Protein AF-A0A2E9PKK4-F1 (afdb_monomer_lite)

Secondary structure (DSSP, 8-state):
-EEEEEE--TTSSHHHHHHHHHHTHHHHHHTTEE-------TTS---TTGGGTEEE-TTT--EEE-HHHHHHHHHHHHHTT-SEEEEEETT--

Radius of gyration: 13.17 Å; chains: 1; bounding box: 28×28×31 Å

Structure (mmCIF, N/CA/C/O backbone):
data_AF-A0A2E9PKK4-F1
#
_entry.id   AF-A0A2E9PKK4-F1
#
loop_
_atom_site.group_PDB
_atom_site.id
_atom_site.type_symbol
_atom_site.label_atom_id
_atom_site.label_alt_id
_atom_site.label_comp_id
_atom_site.label_asym_id
_atom_site.label_entity_id
_atom_site.label_seq_id
_atom_site.pdbx_PDB_ins_code
_atom_site.Cartn_x
_atom_site.Cartn_y
_atom_site.Cartn_z
_atom_site.occupancy
_atom_site.B_iso_or_equiv
_atom_site.auth_seq_id
_atom_site.auth_comp_id
_atom_site.auth_asym_id
_atom_site.auth_atom_id
_atom_site.pdbx_PDB_model_num
ATOM 1 N N . MET A 1 1 ? -2.086 7.614 13.619 1.00 95.38 1 MET A N 1
ATOM 2 C CA . MET A 1 1 ? -1.817 6.660 12.528 1.00 95.38 1 MET A CA 1
ATOM 3 C C . MET A 1 1 ? -0.441 6.031 12.711 1.00 95.38 1 MET A C 1
ATOM 5 O O . MET A 1 1 ? 0.528 6.772 12.842 1.00 95.38 1 MET A O 1
ATOM 9 N N . GLN A 1 2 ? -0.350 4.701 12.750 1.00 98.00 2 GLN A N 1
ATOM 10 C CA . GLN A 1 2 ? 0.914 3.961 12.685 1.00 98.00 2 GLN A CA 1
ATOM 11 C C . GLN A 1 2 ? 1.231 3.614 11.226 1.00 98.00 2 GLN A C 1
ATOM 13 O O . GLN A 1 2 ? 0.332 3.249 10.477 1.00 98.00 2 GLN A O 1
ATOM 18 N N . PHE A 1 3 ? 2.499 3.693 10.825 1.00 97.62 3 PHE A N 1
ATOM 19 C CA . PHE A 1 3 ? 2.947 3.224 9.513 1.00 97.62 3 PHE A CA 1
ATOM 20 C C . PHE A 1 3 ? 3.873 2.023 9.672 1.00 97.62 3 PHE A C 1
ATOM 22 O O . PHE A 1 3 ? 4.826 2.072 10.452 1.00 97.62 3 PHE A O 1
ATOM 29 N N . ILE A 1 4 ? 3.602 0.965 8.913 1.00 97.50 4 ILE A N 1
ATOM 30 C CA . ILE A 1 4 ? 4.465 -0.207 8.787 1.00 97.50 4 ILE A CA 1
ATOM 31 C C . ILE A 1 4 ? 4.926 -0.282 7.337 1.00 97.50 4 ILE A C 1
ATOM 33 O O . ILE A 1 4 ? 4.116 -0.370 6.416 1.00 97.50 4 ILE A O 1
ATOM 37 N N . PHE A 1 5 ? 6.241 -0.263 7.148 1.00 95.12 5 PHE A N 1
ATOM 38 C CA . PHE A 1 5 ? 6.866 -0.419 5.844 1.00 95.12 5 PHE A CA 1
ATOM 39 C C . PHE A 1 5 ? 7.473 -1.813 5.745 1.00 95.12 5 PHE A C 1
ATOM 41 O O . PHE A 1 5 ? 8.429 -2.135 6.448 1.00 95.12 5 PHE A O 1
ATOM 48 N N . HIS A 1 6 ? 6.929 -2.633 4.854 1.00 94.50 6 HIS A N 1
ATOM 49 C CA . HIS A 1 6 ? 7.617 -3.811 4.357 1.00 94.50 6 HIS A CA 1
ATOM 50 C C . HIS A 1 6 ? 8.545 -3.386 3.213 1.00 94.50 6 HIS A C 1
ATOM 52 O O . HIS A 1 6 ? 8.095 -2.998 2.131 1.00 94.50 6 HIS A O 1
ATOM 58 N N . ILE A 1 7 ? 9.849 -3.449 3.473 1.00 91.94 7 ILE A N 1
ATOM 59 C CA . ILE A 1 7 ? 10.905 -3.150 2.506 1.00 91.94 7 ILE A CA 1
ATOM 60 C C . ILE A 1 7 ? 11.522 -4.484 2.098 1.00 91.94 7 ILE A C 1
ATOM 62 O O . ILE A 1 7 ? 12.364 -5.026 2.812 1.00 91.94 7 ILE A O 1
ATOM 66 N N . GLY A 1 8 ? 11.056 -5.038 0.983 1.00 83.94 8 GLY A N 1
ATOM 67 C CA . GLY A 1 8 ? 11.504 -6.341 0.504 1.00 83.94 8 GLY A CA 1
ATOM 68 C C . GLY A 1 8 ? 12.337 -6.196 -0.768 1.00 83.94 8 GLY A C 1
ATOM 69 O O . GLY A 1 8 ? 11.756 -5.923 -1.817 1.00 83.94 8 GLY A O 1
ATOM 70 N N . PRO A 1 9 ? 13.668 -6.377 -0.724 1.00 76.12 9 PRO A N 1
ATOM 71 C CA . PRO A 1 9 ? 14.517 -6.338 -1.913 1.00 76.12 9 PRO A CA 1
ATOM 72 C C . PRO A 1 9 ? 14.115 -7.375 -2.975 1.00 76.12 9 PRO A C 1
ATOM 74 O O . PRO A 1 9 ? 13.465 -8.377 -2.642 1.00 76.12 9 PRO A O 1
ATOM 77 N N . PRO A 1 10 ? 14.547 -7.203 -4.239 1.00 75.81 10 PRO A N 1
ATOM 78 C CA . PRO A 1 10 ? 14.278 -8.160 -5.301 1.00 75.81 10 PRO A CA 1
ATOM 79 C C . PRO A 1 10 ? 14.587 -9.599 -4.884 1.00 75.81 10 PRO A C 1
ATOM 81 O O . PRO A 1 10 ? 15.617 -9.880 -4.272 1.00 75.81 10 PRO A O 1
ATOM 84 N N . LYS A 1 11 ? 13.695 -10.523 -5.262 1.00 74.38 11 LYS A N 1
ATOM 85 C CA . LYS A 1 11 ? 13.813 -11.975 -5.004 1.00 74.38 11 LYS A CA 1
ATOM 86 C C . LYS A 1 11 ? 13.678 -12.405 -3.534 1.00 74.38 11 LYS A C 1
ATOM 88 O O . LYS A 1 11 ? 13.987 -13.550 -3.222 1.00 74.38 11 LYS A O 1
ATOM 93 N N . THR A 1 12 ? 13.138 -11.557 -2.656 1.00 80.19 12 THR A N 1
ATOM 94 C CA . THR A 1 12 ? 12.824 -11.926 -1.256 1.00 80.19 12 THR A CA 1
ATOM 95 C C . THR A 1 12 ? 11.373 -12.374 -1.032 1.00 80.19 12 THR A C 1
ATOM 97 O O . THR A 1 12 ? 10.962 -12.622 0.096 1.00 80.19 12 THR A O 1
ATOM 100 N N . GLY A 1 13 ? 10.586 -12.519 -2.105 1.00 83.56 13 GLY A N 1
ATOM 101 C CA . GLY A 1 13 ? 9.166 -12.880 -2.017 1.00 83.56 13 GLY A CA 1
ATOM 102 C C . GLY A 1 13 ? 8.231 -11.686 -1.803 1.00 83.56 13 GLY A C 1
ATOM 103 O O . GLY A 1 13 ? 7.051 -11.889 -1.528 1.00 83.56 13 GLY A O 1
ATOM 104 N N . THR A 1 14 ? 8.719 -10.453 -1.981 1.00 88.94 14 THR A N 1
ATOM 105 C CA . THR A 1 14 ? 7.931 -9.212 -1.880 1.00 88.94 14 THR A CA 1
ATOM 106 C C . THR A 1 14 ? 6.639 -9.266 -2.679 1.00 88.94 14 THR A C 1
ATOM 108 O O . THR A 1 14 ? 5.585 -8.943 -2.138 1.00 88.94 14 THR A O 1
ATOM 111 N N . SER A 1 15 ? 6.690 -9.760 -3.917 1.00 88.19 15 SER A N 1
ATOM 112 C CA . SER A 1 15 ? 5.506 -9.871 -4.772 1.00 88.19 15 SER A CA 1
ATOM 113 C C . SER A 1 15 ? 4.449 -10.822 -4.195 1.00 88.19 15 SER A C 1
ATOM 115 O O . SER A 1 15 ? 3.260 -10.571 -4.350 1.00 88.19 15 SER A O 1
ATOM 117 N N . ALA A 1 16 ? 4.851 -11.882 -3.479 1.00 89.94 16 ALA A N 1
ATOM 118 C CA . ALA A 1 16 ? 3.908 -12.785 -2.815 1.00 89.94 16 ALA A CA 1
ATOM 119 C C . ALA A 1 16 ? 3.212 -12.099 -1.628 1.00 89.94 16 ALA A C 1
ATOM 121 O O . ALA A 1 16 ? 2.005 -12.248 -1.454 1.00 89.94 16 ALA A O 1
ATOM 122 N N . ILE A 1 17 ? 3.957 -11.303 -0.853 1.00 91.81 17 ILE A N 1
ATOM 123 C CA . ILE A 1 17 ? 3.407 -10.496 0.246 1.00 91.81 17 ILE A CA 1
ATOM 124 C C . ILE A 1 17 ? 2.455 -9.428 -0.305 1.00 91.81 17 ILE A C 1
ATOM 126 O O . ILE A 1 17 ? 1.330 -9.319 0.168 1.00 91.81 17 ILE A O 1
ATOM 130 N N . GLN A 1 18 ? 2.874 -8.675 -1.326 1.00 91.62 18 GLN A N 1
ATOM 131 C CA . GLN A 1 18 ? 2.050 -7.649 -1.978 1.00 91.62 18 GLN A CA 1
ATOM 132 C C . GLN A 1 18 ? 0.762 -8.240 -2.550 1.00 91.62 18 GLN A C 1
ATOM 134 O O . GLN A 1 18 ? -0.314 -7.704 -2.304 1.00 91.62 18 GLN A O 1
ATOM 139 N N . TYR A 1 19 ? 0.860 -9.374 -3.249 1.00 91.19 19 TYR A N 1
ATOM 140 C CA . TYR A 1 19 ? -0.300 -10.078 -3.786 1.00 91.19 19 TYR A CA 1
ATOM 141 C C . TYR A 1 19 ? -1.263 -10.514 -2.680 1.00 91.19 19 TYR A C 1
ATOM 143 O O . TYR A 1 19 ? -2.474 -10.315 -2.797 1.00 91.19 19 TYR A O 1
ATOM 151 N N . TRP A 1 20 ? -0.746 -11.086 -1.587 1.00 94.38 20 TRP A N 1
ATOM 152 C CA . TRP A 1 20 ? -1.585 -11.489 -0.462 1.00 94.38 20 TRP A CA 1
ATOM 153 C C . TRP A 1 20 ? -2.280 -10.278 0.169 1.00 94.38 20 TRP A C 1
ATOM 155 O O . TRP A 1 20 ? -3.497 -10.300 0.330 1.00 94.38 20 TRP A O 1
ATOM 165 N N . CYS A 1 21 ? -1.543 -9.197 0.445 1.00 95.31 21 CYS A N 1
ATOM 166 C CA . CYS A 1 21 ? -2.103 -7.972 1.011 1.00 95.31 21 CYS A CA 1
ATOM 167 C C . CYS A 1 21 ? -3.170 -7.343 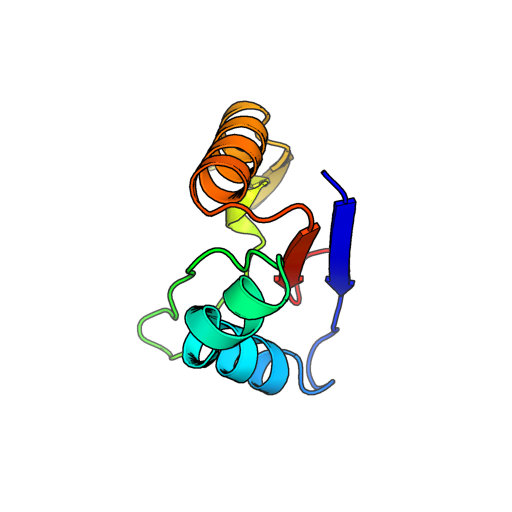0.106 1.00 95.31 21 CYS A C 1
ATOM 169 O O . CYS A 1 21 ? -4.221 -6.950 0.604 1.00 95.31 21 CYS A O 1
ATOM 171 N N . GLU A 1 22 ? -2.938 -7.291 -1.208 1.00 93.56 22 GLU A N 1
ATOM 172 C CA . GLU A 1 22 ? -3.890 -6.735 -2.176 1.00 93.56 22 GLU A CA 1
ATOM 173 C C . GLU A 1 22 ? -5.180 -7.565 -2.257 1.00 93.56 22 GLU A C 1
ATOM 175 O O . GLU A 1 22 ? -6.275 -7.007 -2.312 1.00 93.56 22 GLU A O 1
ATOM 180 N N . THR A 1 23 ? -5.068 -8.895 -2.210 1.00 94.94 23 THR A N 1
ATOM 181 C CA . THR A 1 23 ? -6.217 -9.816 -2.310 1.00 94.94 23 THR A CA 1
ATOM 182 C C . THR A 1 23 ? -6.954 -10.046 -0.988 1.00 94.94 23 THR A C 1
ATOM 184 O O . THR A 1 23 ? -8.063 -10.573 -1.002 1.00 94.94 23 THR A O 1
ATOM 187 N N . HIS A 1 24 ? -6.376 -9.634 0.146 1.00 97.06 24 HIS A N 1
ATOM 188 C CA . HIS A 1 24 ? -6.937 -9.815 1.492 1.00 97.06 24 HIS A CA 1
ATOM 189 C C . HIS A 1 24 ? -7.117 -8.481 2.239 1.00 97.06 24 HIS A C 1
ATOM 191 O O . HIS A 1 24 ? -7.080 -8.444 3.470 1.00 97.06 24 HIS A O 1
ATOM 197 N N . ARG A 1 25 ? -7.336 -7.372 1.517 1.00 97.06 25 ARG A N 1
ATOM 198 C CA . ARG A 1 25 ? -7.535 -6.040 2.120 1.00 97.06 25 ARG A CA 1
ATOM 199 C C . ARG A 1 25 ? -8.674 -6.001 3.137 1.00 97.06 25 ARG A C 1
ATOM 201 O O . ARG A 1 25 ? -8.505 -5.414 4.200 1.00 97.06 25 ARG A O 1
ATOM 208 N N . ASP A 1 26 ? -9.784 -6.681 2.861 1.00 97.62 26 ASP A N 1
ATOM 209 C CA . ASP A 1 26 ? -10.911 -6.758 3.800 1.00 97.62 26 ASP A CA 1
ATOM 210 C C . ASP A 1 26 ? -10.533 -7.484 5.097 1.00 97.62 26 ASP A C 1
ATOM 212 O O . ASP A 1 26 ? -10.991 -7.114 6.175 1.00 97.62 26 ASP A O 1
ATOM 216 N N . GLU A 1 27 ? -9.675 -8.506 5.018 1.00 98.31 27 GLU A N 1
ATOM 217 C CA . GLU A 1 27 ? -9.170 -9.205 6.203 1.00 98.31 27 GLU A CA 1
ATOM 218 C C . GLU A 1 27 ? -8.235 -8.302 7.011 1.00 98.31 27 GLU A C 1
ATOM 220 O O . GLU A 1 27 ? -8.372 -8.205 8.227 1.00 98.31 27 GLU A O 1
ATOM 225 N N . LEU A 1 28 ? -7.340 -7.570 6.342 1.00 98.25 28 LEU A N 1
ATOM 226 C CA . LEU A 1 28 ? -6.476 -6.577 6.986 1.00 98.25 28 LEU A CA 1
ATOM 227 C C . LEU A 1 28 ? -7.293 -5.488 7.700 1.00 98.25 28 LEU A C 1
ATOM 229 O O . LEU A 1 28 ? -6.993 -5.142 8.846 1.00 98.25 28 LEU A O 1
ATOM 233 N N . LEU A 1 29 ? -8.370 -5.007 7.075 1.00 98.19 29 LEU A N 1
ATOM 234 C CA . LEU A 1 29 ? -9.253 -3.998 7.660 1.00 98.19 29 LEU A CA 1
ATOM 235 C C . LEU A 1 29 ? -9.958 -4.487 8.930 1.00 98.19 29 LEU A C 1
ATOM 237 O O . LEU A 1 29 ? -10.074 -3.713 9.878 1.00 98.19 29 LEU A O 1
ATOM 241 N N . LYS A 1 30 ? -10.339 -5.772 9.027 1.00 98.25 30 LYS A N 1
ATOM 242 C CA . LYS A 1 30 ? -10.874 -6.352 10.283 1.00 98.25 30 LYS A CA 1
ATOM 243 C C . LYS A 1 30 ? -9.886 -6.253 11.450 1.00 98.25 30 LYS A C 1
ATOM 245 O O . LYS A 1 30 ? -10.299 -6.264 12.608 1.00 98.25 30 LYS A O 1
ATOM 250 N N . HIS A 1 31 ? -8.593 -6.138 11.152 1.00 98.00 31 HIS A N 1
ATOM 251 C CA . HIS A 1 31 ? -7.520 -5.925 12.121 1.00 98.00 31 HIS A CA 1
ATOM 252 C C . HIS A 1 31 ? -7.101 -4.448 12.257 1.00 98.00 31 HIS A C 1
ATOM 254 O O . HIS A 1 31 ? -6.083 -4.160 12.884 1.00 98.00 31 HIS A O 1
ATOM 260 N N . ASN A 1 32 ? -7.892 -3.505 11.730 1.00 98.25 32 ASN A N 1
ATOM 261 C CA . ASN A 1 32 ? -7.613 -2.062 11.685 1.00 98.25 32 ASN A CA 1
ATOM 262 C C . ASN A 1 32 ? -6.349 -1.698 10.882 1.00 98.25 32 ASN A C 1
ATOM 264 O O . ASN A 1 32 ? -5.710 -0.674 11.156 1.00 98.25 32 ASN A O 1
ATOM 268 N N . ILE A 1 33 ? -5.985 -2.532 9.901 1.00 98.62 33 ILE A N 1
ATOM 269 C CA . ILE A 1 33 ? -4.846 -2.325 9.005 1.00 98.62 33 ILE A CA 1
ATOM 270 C C . ILE A 1 33 ? -5.367 -1.942 7.621 1.00 98.62 33 ILE A C 1
ATOM 272 O O . ILE A 1 33 ? -6.024 -2.727 6.944 1.00 98.62 33 ILE A O 1
ATOM 276 N N . TYR A 1 34 ? -5.025 -0.740 7.175 1.00 98.56 34 TYR A N 1
ATOM 277 C CA . TYR A 1 34 ? -5.277 -0.274 5.822 1.00 98.56 34 TYR A CA 1
ATOM 278 C C . TYR A 1 34 ? -4.091 -0.610 4.917 1.00 98.56 34 TYR A C 1
ATOM 280 O O . TYR A 1 34 ? -2.950 -0.238 5.199 1.00 98.56 34 TYR A O 1
ATOM 288 N N . TYR A 1 35 ? -4.370 -1.292 3.811 1.00 97.75 35 TYR A N 1
ATOM 289 C CA . TYR A 1 35 ? -3.415 -1.536 2.736 1.00 97.75 35 TY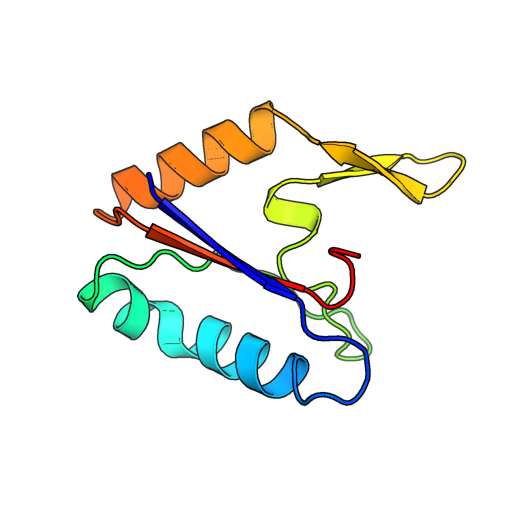R A CA 1
ATOM 290 C C . TYR A 1 35 ? -3.951 -0.873 1.462 1.00 97.75 35 TYR A C 1
ATOM 292 O O . TYR A 1 35 ? -5.016 -1.276 0.983 1.00 97.75 35 TYR A O 1
ATOM 300 N N . PRO A 1 36 ? -3.291 0.174 0.932 1.00 96.19 36 PRO A N 1
ATOM 301 C CA . PRO A 1 36 ? -3.805 0.889 -0.225 1.00 96.19 36 PRO A CA 1
ATOM 302 C C . PRO A 1 36 ? -3.734 0.010 -1.472 1.00 96.19 36 PRO A C 1
ATOM 304 O O . PRO A 1 36 ? -2.711 -0.623 -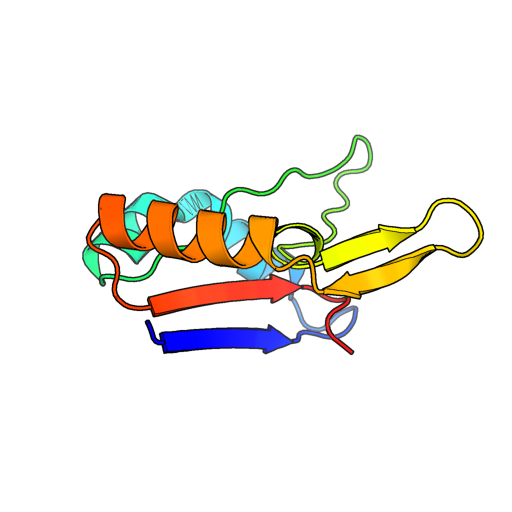1.736 1.00 96.19 36 PRO A O 1
ATOM 307 N N . ALA A 1 37 ? -4.815 0.029 -2.252 1.00 93.00 37 ALA A N 1
ATOM 308 C CA . ALA A 1 37 ? -4.857 -0.627 -3.551 1.00 93.00 37 ALA A CA 1
ATOM 309 C C . ALA A 1 37 ? -3.721 -0.125 -4.447 1.00 93.00 37 ALA A C 1
ATOM 311 O O . ALA A 1 37 ? -3.380 1.066 -4.432 1.00 93.00 37 ALA A O 1
ATOM 312 N N . HIS A 1 38 ? -3.159 -1.022 -5.243 1.00 89.50 38 HIS A N 1
ATOM 313 C CA . HIS A 1 38 ? -2.139 -0.678 -6.218 1.00 89.50 38 HIS A CA 1
ATOM 314 C C . HIS A 1 38 ? -2.191 -1.633 -7.411 1.00 89.50 38 HIS A C 1
ATOM 316 O O . HIS A 1 38 ? -2.467 -2.822 -7.259 1.00 89.50 38 HIS A O 1
ATOM 322 N N . ASP A 1 39 ? -1.930 -1.098 -8.601 1.00 76.56 39 ASP A N 1
ATOM 323 C CA . ASP A 1 39 ? -2.037 -1.862 -9.839 1.00 76.56 39 ASP A CA 1
ATOM 324 C C . ASP A 1 39 ? -0.723 -2.567 -10.198 1.00 76.56 39 ASP A C 1
ATOM 326 O O . ASP A 1 39 ? 0.383 -2.093 -9.918 1.00 76.56 39 ASP A O 1
ATOM 330 N N . VAL A 1 40 ? -0.871 -3.704 -10.874 1.00 74.06 40 VAL A N 1
ATOM 331 C CA . VAL A 1 40 ? 0.175 -4.358 -11.664 1.00 74.06 40 VAL A CA 1
ATOM 332 C C . VAL A 1 40 ? 0.122 -3.816 -13.090 1.00 74.06 40 VAL A C 1
ATOM 334 O O . VAL A 1 40 ? -0.957 -3.647 -13.657 1.00 74.06 40 VAL A O 1
ATOM 337 N N . ASP A 1 41 ? 1.282 -3.541 -13.681 1.00 73.31 41 ASP A N 1
ATOM 338 C CA . ASP A 1 41 ? 1.365 -3.132 -15.079 1.00 73.31 41 ASP A CA 1
ATOM 339 C C . ASP A 1 41 ? 0.991 -4.280 -16.043 1.00 73.31 41 ASP A C 1
ATOM 341 O O . ASP A 1 41 ? 0.736 -5.419 -15.644 1.00 73.31 41 ASP A O 1
ATOM 345 N N . ALA A 1 42 ? 0.981 -3.992 -17.349 1.00 67.94 42 ALA A N 1
ATOM 346 C CA . ALA A 1 42 ? 0.659 -4.971 -18.391 1.00 67.94 42 ALA A CA 1
ATOM 347 C C . ALA A 1 42 ? 1.608 -6.190 -18.433 1.00 67.94 42 ALA A C 1
ATOM 349 O O . ALA A 1 42 ? 1.266 -7.208 -19.034 1.00 67.94 42 ALA A O 1
ATOM 350 N N . ASN A 1 43 ? 2.782 -6.099 -17.802 1.00 68.19 43 ASN A N 1
ATOM 351 C CA . ASN A 1 43 ? 3.754 -7.182 -17.679 1.00 68.19 43 ASN A CA 1
ATOM 352 C C . ASN A 1 43 ? 3.619 -7.940 -16.345 1.00 68.19 43 ASN A C 1
ATOM 354 O O . ASN A 1 43 ? 4.426 -8.826 -16.062 1.00 68.19 43 ASN A O 1
ATOM 358 N N . GLY A 1 44 ? 2.621 -7.603 -15.519 1.00 63.41 44 GLY A N 1
ATOM 359 C CA . GLY A 1 44 ? 2.430 -8.165 -14.184 1.00 63.41 44 GLY A CA 1
ATOM 360 C C . GLY A 1 44 ? 3.400 -7.607 -13.139 1.00 63.41 44 GLY A C 1
ATOM 361 O O . GLY A 1 44 ? 3.545 -8.199 -12.070 1.00 63.41 44 GLY A O 1
ATOM 362 N N . ILE A 1 45 ? 4.085 -6.498 -13.433 1.00 68.06 45 ILE A N 1
ATOM 363 C CA . ILE A 1 45 ? 5.050 -5.861 -12.538 1.00 68.06 45 ILE A CA 1
ATOM 364 C C . ILE A 1 45 ? 4.329 -4.778 -11.741 1.00 68.06 45 ILE A C 1
ATOM 366 O O . ILE A 1 45 ? 3.766 -3.836 -12.293 1.00 68.06 45 ILE A O 1
ATOM 370 N N . SER A 1 46 ? 4.362 -4.905 -10.418 1.00 74.88 46 SER A N 1
ATOM 371 C CA . SER A 1 46 ? 3.822 -3.911 -9.496 1.00 74.88 46 SER A CA 1
ATOM 372 C C . SER A 1 46 ? 4.969 -3.146 -8.825 1.00 74.88 46 SER A C 1
ATOM 374 O O . SER A 1 46 ? 5.875 -3.773 -8.271 1.00 74.88 46 SER A O 1
ATOM 376 N N . PRO A 1 47 ? 4.943 -1.799 -8.797 1.00 75.56 47 PRO A N 1
ATOM 377 C CA . PRO A 1 47 ? 5.863 -1.013 -7.976 1.00 75.56 47 PRO A CA 1
ATOM 378 C C . PRO A 1 47 ? 5.520 -1.070 -6.475 1.00 75.56 47 PRO A C 1
ATOM 380 O O . PRO A 1 47 ? 6.142 -0.380 -5.659 1.00 75.56 47 PRO A O 1
ATOM 383 N N . GLY A 1 48 ? 4.521 -1.861 -6.079 1.00 88.06 48 GLY A N 1
ATOM 384 C CA . GLY 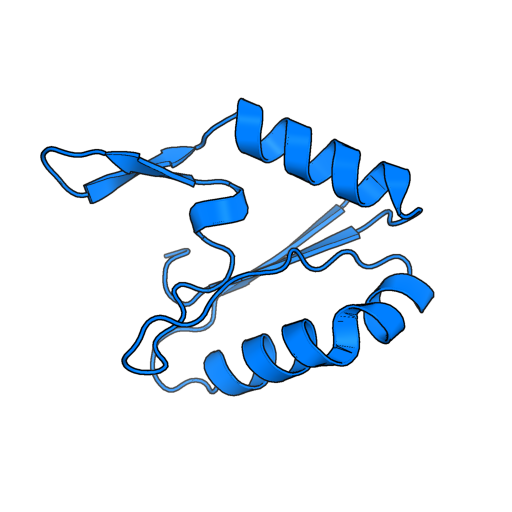A 1 48 ? 3.977 -1.859 -4.733 1.00 88.06 48 GLY A CA 1
ATOM 385 C C . GLY A 1 48 ? 3.295 -0.535 -4.394 1.00 88.06 48 GLY A C 1
ATOM 386 O O . GLY A 1 48 ? 2.823 0.202 -5.260 1.00 88.06 48 GLY A O 1
ATOM 387 N N . ASN A 1 49 ? 3.323 -0.177 -3.113 1.00 94.00 49 ASN A N 1
ATOM 388 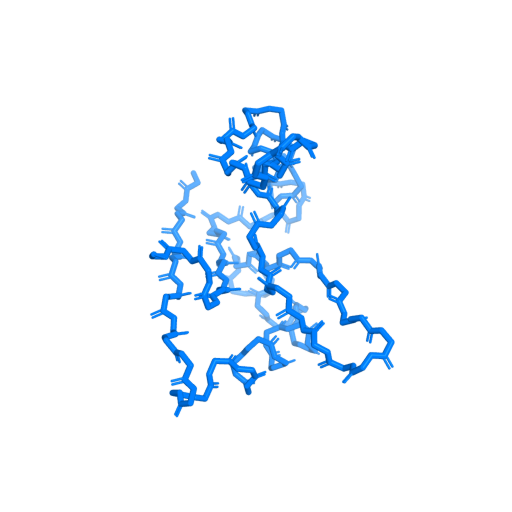C CA . ASN A 1 49 ? 2.701 1.051 -2.615 1.00 94.00 49 ASN A CA 1
ATOM 389 C C . ASN A 1 49 ? 3.623 2.283 -2.667 1.00 94.00 49 ASN A C 1
ATOM 391 O O . ASN A 1 49 ? 3.367 3.276 -1.985 1.00 94.00 49 ASN A O 1
ATOM 395 N N . LEU A 1 50 ? 4.701 2.257 -3.463 1.00 91.94 50 LEU A N 1
ATOM 396 C CA . LEU A 1 50 ? 5.638 3.384 -3.564 1.00 91.94 50 LEU A CA 1
ATOM 397 C C . LEU A 1 50 ? 4.907 4.683 -3.926 1.00 91.94 50 LEU A C 1
ATOM 399 O O . LEU A 1 50 ? 5.051 5.718 -3.271 1.00 91.94 50 LEU A O 1
ATOM 403 N N . GLN A 1 51 ? 4.062 4.609 -4.953 1.00 91.31 51 GLN A N 1
ATOM 404 C CA . GLN A 1 51 ? 3.328 5.759 -5.472 1.00 91.31 51 GLN A CA 1
ATOM 405 C C . GLN A 1 51 ? 2.158 6.193 -4.581 1.00 91.31 51 GLN A C 1
ATOM 407 O O . GLN A 1 51 ? 1.555 7.233 -4.859 1.00 91.31 51 GLN A O 1
ATOM 412 N N . SER A 1 52 ? 1.854 5.452 -3.510 1.00 93.31 52 SER A N 1
ATOM 413 C CA . SER A 1 52 ? 0.869 5.852 -2.501 1.00 93.31 52 SER A CA 1
ATOM 414 C C . SER A 1 52 ? 1.368 7.022 -1.649 1.00 93.31 52 SER A C 1
ATOM 416 O O . SER A 1 52 ? 0.555 7.759 -1.101 1.00 93.31 52 SER A O 1
ATOM 418 N N . ILE A 1 53 ? 2.689 7.235 -1.570 1.00 94.12 53 ILE A N 1
ATOM 419 C CA . ILE A 1 53 ? 3.293 8.348 -0.818 1.00 94.12 53 ILE A CA 1
ATOM 420 C C . ILE A 1 53 ? 4.305 9.162 -1.637 1.00 94.12 53 ILE A C 1
ATOM 422 O O . ILE A 1 53 ? 4.471 10.354 -1.379 1.00 94.12 53 ILE A O 1
ATOM 426 N N . TYR A 1 54 ? 4.931 8.578 -2.663 1.00 92.94 54 TYR A N 1
ATOM 427 C CA . TYR A 1 54 ? 5.883 9.275 -3.531 1.00 92.94 54 TYR A CA 1
ATOM 428 C C . TYR A 1 54 ? 5.260 9.722 -4.860 1.00 92.94 54 TYR A C 1
ATOM 430 O O . TYR A 1 54 ? 4.268 9.178 -5.355 1.00 92.94 54 TYR A O 1
ATOM 438 N N . SER A 1 55 ? 5.850 10.756 -5.454 1.00 91.56 55 SER A N 1
ATOM 439 C CA . SER A 1 55 ? 5.676 11.117 -6.866 1.00 91.56 55 SER A CA 1
ATOM 440 C C . SER A 1 55 ? 7.000 10.942 -7.597 1.00 91.56 55 SER A C 1
ATOM 442 O O . SER A 1 55 ? 8.054 11.220 -7.029 1.00 91.56 55 SER A O 1
ATOM 444 N N . ILE A 1 56 ? 6.927 10.460 -8.834 1.00 86.94 56 ILE A N 1
ATOM 445 C CA . ILE A 1 56 ? 8.079 10.222 -9.704 1.00 86.94 56 ILE A CA 1
ATOM 446 C C . ILE A 1 56 ? 8.207 11.450 -10.610 1.00 86.94 56 ILE A C 1
ATOM 448 O O . ILE A 1 56 ? 7.267 11.768 -11.335 1.00 86.94 56 ILE A O 1
ATOM 452 N N . GLY A 1 57 ? 9.317 12.184 -10.512 1.00 83.50 57 GLY A N 1
ATOM 453 C CA . GLY A 1 57 ? 9.565 13.368 -11.342 1.00 83.50 57 GLY A CA 1
ATOM 454 C C . GLY A 1 57 ? 9.867 13.018 -12.805 1.00 83.50 57 GLY A C 1
ATOM 455 O O . GLY A 1 57 ? 10.557 12.037 -13.068 1.00 83.50 57 GLY A O 1
ATOM 456 N N . GLU A 1 58 ? 9.397 13.850 -13.738 1.00 77.94 58 GLU A N 1
ATOM 457 C CA . GLU A 1 58 ? 9.422 13.575 -15.187 1.00 77.94 58 GLU A CA 1
ATOM 458 C C . GLU A 1 58 ? 10.830 13.535 -15.802 1.00 77.94 58 GLU A C 1
ATOM 460 O O . GLU A 1 58 ? 11.087 12.721 -16.682 1.00 77.94 58 GLU A O 1
ATOM 465 N N . GLU A 1 59 ? 11.760 14.375 -15.336 1.00 75.25 59 GLU A N 1
ATOM 466 C CA . GLU A 1 59 ? 13.081 14.486 -15.975 1.00 75.25 59 GLU A CA 1
ATOM 467 C C . GLU A 1 59 ? 14.086 13.417 -15.530 1.00 75.25 59 GLU A C 1
ATOM 469 O O . GLU A 1 59 ? 15.004 13.115 -16.282 1.00 75.25 59 GLU A O 1
ATOM 474 N N . ASN A 1 60 ? 13.943 12.835 -14.332 1.00 73.38 60 ASN A N 1
ATOM 475 C CA . ASN A 1 60 ? 14.984 11.972 -13.742 1.00 73.38 60 ASN A CA 1
ATOM 476 C C . ASN A 1 60 ? 14.450 10.824 -12.868 1.00 73.38 60 ASN A C 1
ATOM 478 O O . ASN A 1 60 ? 15.211 10.230 -12.106 1.00 73.38 60 ASN A O 1
ATOM 482 N N . ASN A 1 61 ? 13.144 10.543 -12.899 1.00 79.25 61 ASN A N 1
ATOM 483 C CA . ASN A 1 61 ? 12.492 9.591 -11.991 1.00 79.25 61 ASN A CA 1
ATOM 484 C C . ASN A 1 61 ? 12.771 9.852 -10.497 1.00 79.25 61 ASN A C 1
ATOM 486 O O . ASN A 1 61 ? 12.702 8.940 -9.673 1.00 79.25 61 ASN A O 1
ATOM 490 N N . HIS A 1 62 ? 13.082 11.099 -10.127 1.00 85.31 62 HIS A N 1
ATOM 491 C CA . HIS A 1 62 ? 13.369 11.453 -8.740 1.00 85.31 62 HIS A CA 1
ATOM 492 C C . HIS A 1 62 ? 12.104 11.249 -7.901 1.00 85.31 62 HIS A C 1
ATOM 494 O O . HIS A 1 62 ? 11.072 11.880 -8.144 1.00 85.31 62 HIS A O 1
ATOM 500 N N . LEU A 1 63 ? 12.200 10.368 -6.907 1.00 88.81 63 LEU A N 1
ATOM 501 C CA . LEU A 1 63 ? 11.160 10.139 -5.917 1.00 88.81 63 LEU A CA 1
ATOM 502 C C . LEU A 1 63 ? 11.088 11.303 -4.930 1.00 88.81 63 LEU A C 1
ATOM 504 O O . LEU A 1 63 ? 12.004 11.540 -4.150 1.00 88.81 63 LEU A O 1
ATOM 508 N N . THR A 1 64 ? 9.965 12.012 -4.932 1.00 91.75 64 THR A N 1
ATOM 509 C CA . THR A 1 64 ? 9.687 13.085 -3.970 1.00 91.75 64 THR A CA 1
ATOM 510 C C . THR A 1 64 ? 8.496 12.711 -3.107 1.00 91.75 64 THR A C 1
ATOM 512 O O . THR A 1 64 ? 7.471 12.241 -3.613 1.00 91.75 64 THR A O 1
ATOM 515 N N . LEU A 1 65 ? 8.632 12.874 -1.787 1.00 92.50 65 LEU A N 1
ATOM 516 C CA . LEU A 1 65 ? 7.515 12.650 -0.875 1.00 92.50 65 LEU A CA 1
ATOM 517 C C . LEU A 1 65 ? 6.404 13.641 -1.224 1.00 92.50 65 LEU A C 1
ATOM 519 O O . LEU A 1 65 ? 6.604 14.855 -1.200 1.00 92.50 65 LEU A O 1
ATOM 523 N N . ASN A 1 66 ? 5.220 13.120 -1.525 1.00 95.19 66 ASN A N 1
ATOM 524 C CA . ASN A 1 66 ? 4.069 13.935 -1.857 1.00 95.19 66 ASN A CA 1
ATOM 525 C C . ASN A 1 66 ? 3.157 14.038 -0.638 1.00 95.19 66 ASN A C 1
ATOM 527 O O . ASN A 1 66 ? 2.400 13.124 -0.312 1.00 95.19 66 ASN A O 1
ATOM 531 N N . THR A 1 67 ? 3.213 15.189 0.027 1.00 95.62 67 THR A N 1
ATOM 532 C CA . THR A 1 67 ? 2.437 15.454 1.243 1.00 95.62 67 THR A CA 1
ATOM 533 C C . THR A 1 67 ? 0.933 15.353 1.012 1.00 95.62 67 THR A C 1
ATOM 535 O O . THR A 1 67 ? 0.227 14.870 1.890 1.00 95.62 67 THR A O 1
ATOM 538 N N . LYS A 1 68 ? 0.426 15.721 -0.172 1.00 96.81 68 LYS A N 1
ATOM 539 C CA . LYS A 1 68 ? -1.000 15.573 -0.504 1.00 96.81 68 LYS A CA 1
ATOM 540 C C . LYS A 1 68 ? -1.403 14.104 -0.592 1.00 96.81 68 LYS A C 1
ATOM 542 O O . LYS A 1 68 ? -2.446 13.738 -0.062 1.00 96.81 68 LYS A O 1
ATOM 547 N N . LYS A 1 69 ? -0.571 13.263 -1.217 1.00 95.94 69 LYS A N 1
ATOM 548 C CA . LYS A 1 69 ? -0.804 11.812 -1.267 1.00 95.94 69 LYS A CA 1
ATOM 549 C C . LYS A 1 69 ? -0.766 11.194 0.127 1.00 95.94 69 LYS A C 1
ATOM 551 O O . LYS A 1 69 ? -1.659 10.429 0.459 1.00 95.94 69 LYS A O 1
ATOM 556 N N . LEU A 1 70 ? 0.203 11.585 0.956 1.00 96.75 70 LEU A N 1
ATOM 557 C CA . LEU A 1 70 ? 0.291 11.119 2.340 1.00 96.75 70 LEU A CA 1
ATOM 558 C C . LEU A 1 70 ? -0.951 11.505 3.159 1.00 96.75 70 LEU A C 1
ATOM 560 O O . LEU A 1 70 ? -1.502 10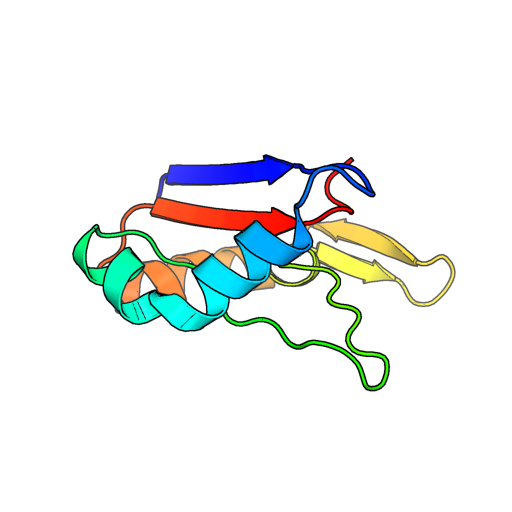.660 3.854 1.00 96.75 70 LEU A O 1
ATOM 564 N N . GLN A 1 71 ? -1.415 12.754 3.060 1.00 97.50 71 GLN A N 1
ATOM 565 C CA . GLN A 1 71 ? -2.626 13.194 3.762 1.00 97.50 71 GLN A CA 1
ATOM 566 C C . GLN A 1 71 ? -3.871 12.461 3.263 1.00 97.50 71 GLN A C 1
ATOM 568 O O . GLN A 1 71 ? -4.682 12.024 4.072 1.00 97.50 71 GLN A O 1
ATOM 573 N N . LYS A 1 72 ? -3.992 12.257 1.945 1.00 97.56 72 LYS A N 1
ATOM 574 C CA . LYS A 1 72 ? -5.070 11.444 1.379 1.00 97.56 72 LYS A CA 1
ATOM 575 C C . LYS A 1 72 ? -5.022 10.011 1.915 1.00 97.56 72 LYS A C 1
ATOM 577 O O . LYS A 1 72 ? -6.045 9.492 2.325 1.00 97.56 72 LYS A O 1
ATOM 582 N N . LEU A 1 73 ? -3.841 9.397 1.951 1.00 97.69 73 LEU A N 1
ATOM 583 C CA . LEU A 1 73 ? -3.651 8.033 2.437 1.00 97.69 73 LEU A CA 1
ATOM 584 C C . LEU A 1 73 ? -4.064 7.877 3.907 1.00 97.69 73 LEU A C 1
ATOM 586 O O . LEU A 1 73 ? -4.668 6.872 4.268 1.00 97.69 73 LEU A O 1
ATOM 590 N N . ILE A 1 74 ? -3.744 8.870 4.742 1.00 98.12 74 ILE A N 1
ATOM 591 C CA . ILE A 1 74 ? -4.182 8.914 6.142 1.00 98.12 74 ILE A CA 1
ATOM 592 C C . ILE A 1 74 ? -5.706 9.041 6.215 1.00 98.12 74 ILE A C 1
ATOM 594 O O . ILE A 1 74 ? -6.327 8.249 6.915 1.00 98.12 74 ILE A O 1
ATOM 598 N N . GLY A 1 75 ? -6.296 9.976 5.463 1.00 98.19 75 GLY A N 1
ATOM 599 C CA . GLY A 1 75 ? -7.747 10.171 5.422 1.00 98.19 75 GLY A CA 1
ATOM 600 C C . GLY A 1 75 ? -8.497 8.917 4.970 1.00 98.19 75 GLY A C 1
ATOM 601 O O . GLY A 1 75 ? -9.408 8.478 5.660 1.00 98.19 75 GLY A O 1
ATOM 602 N N . ASP A 1 76 ? -8.052 8.279 3.883 1.00 97.94 76 ASP A N 1
ATOM 603 C CA . ASP A 1 76 ? -8.640 7.032 3.381 1.00 97.94 76 ASP A CA 1
ATOM 604 C C . ASP A 1 76 ? -8.586 5.919 4.450 1.00 97.94 76 ASP A C 1
ATOM 606 O O . ASP A 1 76 ? -9.543 5.168 4.620 1.00 97.94 76 ASP A O 1
ATOM 610 N N . ALA A 1 77 ? -7.477 5.803 5.189 1.00 98.31 77 ALA A N 1
ATOM 611 C CA . ALA A 1 77 ? -7.339 4.810 6.253 1.00 98.31 77 ALA A CA 1
ATOM 612 C C . ALA A 1 77 ? -8.271 5.103 7.443 1.00 98.31 77 ALA A C 1
ATOM 614 O O . ALA A 1 77 ? -8.915 4.190 7.959 1.00 98.31 77 ALA A O 1
ATOM 615 N N . GLU A 1 78 ? -8.368 6.368 7.858 1.00 98.06 78 GLU A N 1
ATOM 616 C CA . GLU A 1 78 ? -9.244 6.805 8.951 1.00 98.06 78 GLU A CA 1
ATOM 617 C C . GLU A 1 78 ? -10.729 6.629 8.600 1.00 98.06 78 GLU A C 1
ATOM 619 O O . GLU A 1 78 ? -11.495 6.137 9.428 1.00 98.06 78 GLU A O 1
ATOM 624 N N . GLU A 1 79 ? -11.129 6.946 7.365 1.00 98.19 79 GLU A N 1
ATOM 625 C CA . GLU A 1 79 ? -12.489 6.722 6.852 1.00 98.19 79 GLU A CA 1
ATOM 626 C C . GLU A 1 79 ? -12.884 5.238 6.870 1.00 98.19 79 GLU A C 1
ATOM 628 O O . GLU A 1 79 ? -14.047 4.906 7.096 1.00 98.19 79 GLU A O 1
ATOM 633 N N . GLN A 1 80 ? -11.912 4.340 6.690 1.00 97.75 80 GLN A N 1
ATOM 634 C CA . GLN A 1 80 ? -12.096 2.886 6.764 1.00 97.75 80 GLN A CA 1
ATOM 635 C C . GLN A 1 80 ? -11.965 2.327 8.194 1.00 97.75 80 GLN A C 1
ATOM 637 O O . GLN A 1 80 ? -12.006 1.113 8.389 1.00 97.75 80 GLN A O 1
ATOM 642 N N . GLY A 1 81 ? -11.795 3.184 9.207 1.00 97.81 81 GLY A N 1
ATOM 643 C CA . GLY A 1 81 ? -11.660 2.778 10.609 1.00 97.81 81 GLY A CA 1
ATOM 644 C C . GLY A 1 81 ? -10.310 2.147 10.967 1.00 97.81 81 GLY A C 1
ATOM 645 O O . GLY A 1 81 ? -10.167 1.570 12.045 1.00 97.81 81 GLY A O 1
ATOM 646 N N . ALA A 1 82 ? -9.306 2.250 10.095 1.00 98.31 82 ALA A N 1
ATOM 647 C CA . ALA A 1 82 ? -7.972 1.729 10.348 1.00 98.31 82 ALA A CA 1
ATOM 648 C C . ALA A 1 82 ? -7.126 2.703 11.182 1.00 98.31 82 ALA A C 1
ATOM 650 O O . ALA A 1 82 ? -7.225 3.923 11.066 1.00 98.31 82 ALA A O 1
ATOM 651 N N . ASN A 1 83 ? -6.233 2.155 12.007 1.00 98.00 83 ASN A N 1
ATOM 652 C CA . ASN A 1 83 ? -5.258 2.932 12.785 1.00 98.00 83 ASN A CA 1
ATOM 653 C C . ASN A 1 83 ? -3.805 2.679 12.347 1.00 98.00 83 ASN A C 1
ATOM 655 O O . ASN A 1 83 ? -2.891 3.369 12.818 1.00 98.00 83 ASN A O 1
ATOM 659 N N . THR A 1 84 ? -3.616 1.717 11.441 1.00 98.62 84 THR A N 1
ATOM 660 C CA . THR A 1 84 ? -2.336 1.290 10.886 1.00 98.62 84 THR A CA 1
ATOM 661 C C . THR A 1 84 ? -2.405 1.314 9.365 1.00 98.62 84 THR A C 1
ATOM 663 O O . THR A 1 84 ? -3.347 0.781 8.789 1.00 98.62 84 THR A O 1
ATOM 666 N N . VAL A 1 85 ? -1.391 1.874 8.709 1.00 98.50 85 VAL A N 1
ATOM 667 C CA . VAL A 1 85 ? -1.183 1.746 7.263 1.00 98.50 85 VAL A CA 1
ATOM 668 C C . VAL A 1 85 ? -0.010 0.806 7.015 1.00 98.50 85 VAL A C 1
ATOM 670 O O . VAL A 1 85 ? 1.099 1.053 7.495 1.00 98.50 85 VAL A O 1
ATOM 673 N N . LEU A 1 86 ? -0.250 -0.258 6.253 1.00 98.19 86 LEU A N 1
ATOM 674 C CA . LEU A 1 86 ? 0.785 -1.162 5.763 1.00 98.19 86 LEU A CA 1
ATOM 675 C C . LEU A 1 86 ? 1.144 -0.784 4.325 1.00 98.19 86 LEU A C 1
ATOM 677 O O . LEU A 1 86 ? 0.275 -0.704 3.462 1.00 98.19 86 LEU A O 1
ATOM 681 N N . LEU A 1 87 ? 2.431 -0.575 4.065 1.00 96.75 87 LEU A N 1
ATOM 682 C CA . LEU A 1 87 ? 2.967 -0.290 2.738 1.00 96.75 87 LEU A CA 1
ATOM 683 C C . LEU A 1 87 ? 4.032 -1.324 2.397 1.00 96.75 87 LEU A C 1
ATOM 685 O O . LEU A 1 87 ? 4.903 -1.611 3.213 1.00 96.75 87 LEU A O 1
ATOM 689 N N . SER A 1 88 ? 3.987 -1.860 1.182 1.00 94.12 88 SER A N 1
ATOM 690 C CA . SER A 1 88 ? 4.951 -2.844 0.696 1.00 94.12 88 SER A CA 1
ATOM 691 C C . SER A 1 88 ? 5.482 -2.437 -0.671 1.00 94.12 88 SER A C 1
ATOM 693 O O . SER A 1 88 ? 4.708 -2.251 -1.611 1.00 94.12 88 SER A O 1
ATOM 695 N N . SER A 1 89 ? 6.799 -2.291 -0.802 1.00 91.06 89 SER A N 1
ATOM 696 C CA . SER A 1 89 ? 7.450 -1.993 -2.081 1.00 91.06 89 SER A CA 1
ATOM 697 C C . SER A 1 89 ? 8.891 -2.499 -2.106 1.00 91.06 89 SER A C 1
ATOM 699 O O . SER A 1 89 ? 9.582 -2.487 -1.087 1.00 91.06 89 SER A O 1
ATOM 701 N N . GLU A 1 90 ? 9.347 -2.899 -3.295 1.00 89.00 90 GLU A N 1
ATOM 702 C CA . GLU A 1 90 ? 10.761 -3.174 -3.589 1.00 89.00 90 GLU A CA 1
ATOM 703 C C . GLU A 1 90 ? 11.577 -1.882 -3.782 1.00 89.00 90 GLU A C 1
ATOM 705 O O . GLU A 1 90 ? 12.791 -1.944 -3.914 1.00 89.00 90 GLU A O 1
ATOM 710 N N . PHE A 1 91 ? 10.927 -0.712 -3.797 1.00 86.75 91 PHE A N 1
ATOM 711 C CA . PHE A 1 91 ? 11.524 0.575 -4.175 1.00 86.75 91 PHE A CA 1
ATOM 712 C C . PHE A 1 91 ? 11.616 1.580 -3.013 1.00 86.75 91 PHE A C 1
ATOM 714 O O . PHE A 1 91 ? 11.783 2.777 -3.236 1.00 86.75 91 PHE A O 1
ATOM 721 N N . PHE A 1 92 ? 11.456 1.125 -1.765 1.00 86.75 92 PHE A N 1
ATOM 722 C CA . PHE A 1 92 ? 11.595 1.975 -0.573 1.00 86.75 92 PHE A CA 1
ATOM 723 C C . PHE A 1 92 ? 13.049 2.170 -0.098 1.00 86.75 92 PHE A C 1
ATOM 725 O O . PHE A 1 92 ? 13.252 2.816 0.930 1.00 86.75 92 PHE A O 1
ATOM 732 N N . PHE A 1 93 ? 14.041 1.627 -0.808 1.00 74.25 93 PHE A N 1
ATOM 733 C CA . PHE A 1 93 ? 15.466 1.718 -0.473 1.00 74.25 93 PHE A CA 1
ATOM 734 C C . PHE A 1 93 ? 16.314 2.118 -1.681 1.00 74.25 93 PHE A C 1
ATOM 736 O O . PHE A 1 93 ? 15.849 1.907 -2.824 1.00 74.25 93 PHE A O 1
#

pLDDT: mean 90.32, std 9.12, range [63.41, 98.62]

Sequence (93 aa):
MQFIFHIGPPKTGTSAIQYWCETHRDELLKHNIYYPAHDVDANGISPGNLQSIYSIGEENNHLTLNTKKLQKLIGDAEEQGANTVLLSSEFFF

Foldseek 3Di:
DAEDEAQAAPPRCLLVVLVCCQVCQVVCLVVLEHEDHFDQPPVRHTQWCLVLQWDQDDPHRDTDGDVVSVVVSVVVSVVSVHPYYYTGGNPPD